Protein AF-A0A151X5K8-F1 (afdb_monomer_lite)

InterPro domains:
  IPR000152 EGF-type aspartate/asparagine hydroxylation site [PS00010] (16-27)
  IPR000152 EGF-type aspartate/asparagine hydroxylation site [PS00010] (72-83)
  IPR000742 EGF-like domain [PS50026] (1-37)
  IPR000742 EGF-like domain [PS50026] (57-96)
  IPR000742 EGF-like domain [SM00181] (3-40)
  IPR000742 EGF-like domain [SM00181] (60-96)
  IPR001881 EGF-like calcium-binding domain [SM00179] (1-40)
  IPR001881 EGF-like calcium-binding domain [SM00179] (41-96)
  IPR009030 Growth factor receptor cysteine-rich domain superfamily [SSF57184] (3-95)
  IPR024731 NELL2-like, EGF domain [PF12947] (62-90)
  IPR049883 NOTCH1, EGF-like calcium-binding domain [PF07645] (1-35)

Secondary structure (DSSP, 8-state):
--HHHHS--S-TTEEEEEETTEEEEEEPTTEEEETTTEEEE--TTTTSS---TT-TT--GGGG--SPBTEEEEEETTEEEEEEPTT-EEETTTEEE-

Foldseek 3Di:
DFCCVPPVPADPQWDWAGDDPGIDIGGHPQWDQDPVPGTDGDPPVPPPDDPPQQAQPDFPCVVVQWAAQWDWAGDGRHIDIDHHPPWDDGRRHDTDD

Organism: NCBI:txid64791

Structure (mmCIF, N/CA/C/O backbone):
data_AF-A0A151X5K8-F1
#
_entry.id   AF-A0A151X5K8-F1
#
loop_
_atom_site.group_PDB
_atom_site.id
_atom_site.type_symbol
_atom_site.label_atom_id
_atom_site.label_alt_id
_atom_site.label_comp_id
_atom_site.label_asym_id
_atom_site.label_entity_id
_atom_site.label_seq_id
_atom_site.pdbx_PDB_ins_code
_atom_site.Cartn_x
_atom_site.Cartn_y
_atom_site.Cartn_z
_atom_site.occupancy
_atom_site.B_iso_or_equiv
_atom_site.auth_seq_id
_atom_site.auth_comp_id
_atom_site.auth_asym_id
_atom_site.auth_atom_id
_atom_site.pdbx_PDB_model_num
ATOM 1 N N . VAL A 1 1 ? 21.176 11.818 -28.588 1.00 74.81 1 VAL A N 1
ATOM 2 C CA . VAL A 1 1 ? 20.038 10.94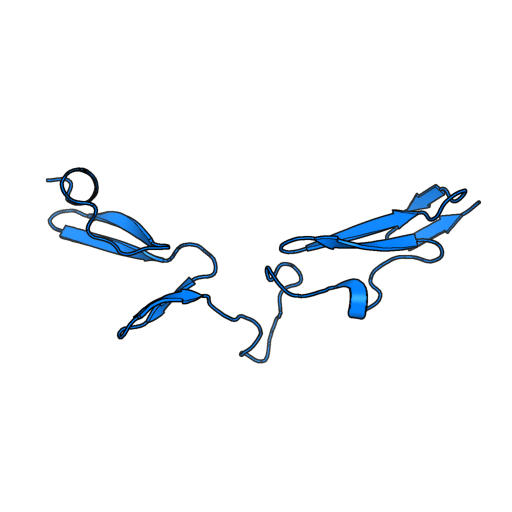9 -28.947 1.00 74.81 1 VAL A CA 1
ATOM 3 C C . VAL A 1 1 ? 19.285 10.665 -27.655 1.00 74.81 1 VAL A C 1
ATOM 5 O O . VAL A 1 1 ? 19.921 10.711 -26.605 1.00 74.81 1 VAL A O 1
ATOM 8 N N . ASN A 1 2 ? 17.955 10.591 -27.710 1.00 78.12 2 ASN A N 1
ATOM 9 C CA . ASN A 1 2 ? 17.134 10.204 -26.565 1.00 78.12 2 ASN A CA 1
ATOM 10 C C . ASN A 1 2 ? 16.334 8.970 -26.955 1.00 78.12 2 ASN A C 1
ATOM 12 O O . ASN A 1 2 ? 15.254 9.046 -27.538 1.00 78.12 2 ASN A O 1
ATOM 16 N N . GLU A 1 3 ? 16.907 7.825 -26.642 1.00 81.19 3 GLU A N 1
ATOM 17 C CA . GLU A 1 3 ? 16.402 6.516 -27.002 1.00 81.19 3 GLU A CA 1
ATOM 18 C C . GLU A 1 3 ? 15.032 6.261 -26.357 1.00 81.19 3 GLU A C 1
ATOM 20 O O . GLU A 1 3 ? 14.209 5.571 -26.950 1.00 81.19 3 GLU A O 1
ATOM 25 N N . CYS A 1 4 ? 14.737 6.893 -25.214 1.00 83.62 4 CYS A N 1
ATOM 26 C CA . CYS A 1 4 ? 13.447 6.793 -24.529 1.00 83.62 4 CYS A CA 1
ATOM 27 C C . CYS A 1 4 ? 12.299 7.520 -25.246 1.00 83.62 4 CYS A C 1
ATOM 29 O O . CYS A 1 4 ? 11.142 7.132 -25.081 1.00 83.62 4 CYS A O 1
ATOM 31 N N . GLU A 1 5 ? 12.597 8.568 -26.020 1.00 82.50 5 GLU A N 1
ATOM 32 C CA . GLU A 1 5 ? 11.593 9.337 -26.772 1.00 82.50 5 GLU A CA 1
ATOM 33 C C . GLU A 1 5 ? 11.423 8.834 -28.208 1.00 82.50 5 GLU A C 1
ATOM 35 O O . GLU A 1 5 ? 10.346 8.978 -28.786 1.00 82.50 5 GLU A O 1
ATOM 40 N N . GLU A 1 6 ? 12.459 8.222 -28.785 1.00 77.56 6 GLU A N 1
ATOM 41 C CA . GLU A 1 6 ? 12.422 7.749 -30.173 1.00 77.56 6 GLU A CA 1
ATOM 42 C C . GLU A 1 6 ? 11.909 6.316 -30.323 1.00 77.56 6 GLU A C 1
ATOM 44 O O . GLU A 1 6 ? 11.269 5.979 -31.322 1.00 77.56 6 GLU A O 1
ATOM 49 N N . SER A 1 7 ? 12.142 5.463 -29.331 1.00 68.75 7 SER A N 1
ATOM 50 C CA . SER A 1 7 ? 11.678 4.081 -29.350 1.00 68.75 7 SER A CA 1
ATOM 51 C C . SER A 1 7 ? 11.475 3.638 -27.920 1.00 68.75 7 SER A C 1
ATOM 53 O O . SER A 1 7 ? 12.477 3.419 -27.271 1.00 68.75 7 SER A O 1
ATOM 55 N N . SER A 1 8 ? 10.243 3.503 -27.416 1.00 71.50 8 SER A N 1
ATOM 56 C CA . SER A 1 8 ?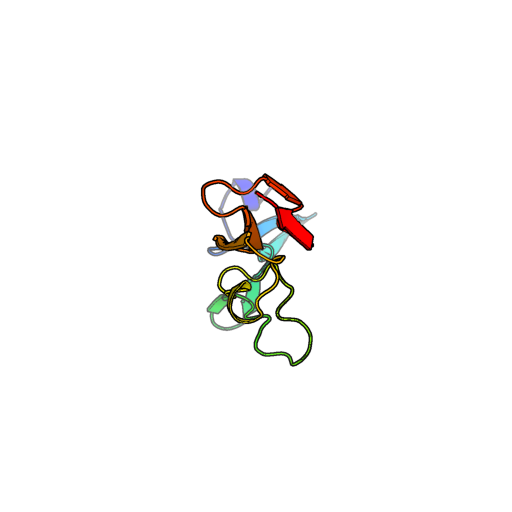 9.986 3.004 -26.051 1.00 71.50 8 SER A CA 1
ATOM 57 C C . SER A 1 8 ? 10.659 1.636 -25.852 1.00 71.50 8 SER A C 1
ATOM 59 O O . SER A 1 8 ? 10.077 0.620 -26.238 1.00 71.50 8 SER A O 1
ATOM 61 N N . PRO A 1 9 ? 11.892 1.576 -25.314 1.00 80.50 9 PRO A N 1
ATOM 62 C CA . PRO A 1 9 ? 12.752 0.413 -25.507 1.00 80.50 9 PRO A CA 1
ATOM 63 C C . PRO A 1 9 ? 12.660 -0.540 -24.312 1.00 80.50 9 PRO A C 1
ATOM 65 O O . PRO A 1 9 ? 13.148 -1.667 -24.356 1.00 80.50 9 PRO A O 1
ATOM 68 N N . CYS A 1 10 ? 12.016 -0.078 -23.244 1.00 83.81 10 CYS A N 1
ATOM 69 C CA . CYS A 1 10 ? 11.809 -0.783 -22.001 1.00 83.81 10 CYS A CA 1
ATOM 70 C C . CYS A 1 10 ? 10.452 -1.497 -22.011 1.00 83.81 10 CYS A C 1
ATOM 72 O O . CYS A 1 10 ? 9.493 -1.040 -22.635 1.00 83.81 10 CYS A O 1
ATOM 74 N N . GLY A 1 11 ? 10.394 -2.650 -21.344 1.00 80.00 11 GLY A N 1
ATOM 75 C CA . GLY A 1 11 ? 9.181 -3.458 -21.238 1.00 80.00 11 GLY A CA 1
ATOM 76 C C . GLY A 1 11 ? 8.118 -2.834 -20.327 1.00 80.00 11 GLY A C 1
ATOM 77 O O . GLY A 1 11 ? 8.302 -1.757 -19.761 1.00 80.00 11 GLY A O 1
ATOM 78 N N . ALA A 1 12 ? 6.995 -3.532 -20.156 1.00 79.69 12 ALA A N 1
ATOM 79 C CA . ALA A 1 12 ? 5.960 -3.119 -19.208 1.00 79.69 12 ALA A CA 1
ATOM 80 C C . ALA A 1 12 ? 6.513 -3.001 -17.773 1.00 79.69 12 ALA A C 1
ATOM 82 O O . ALA A 1 12 ? 7.479 -3.678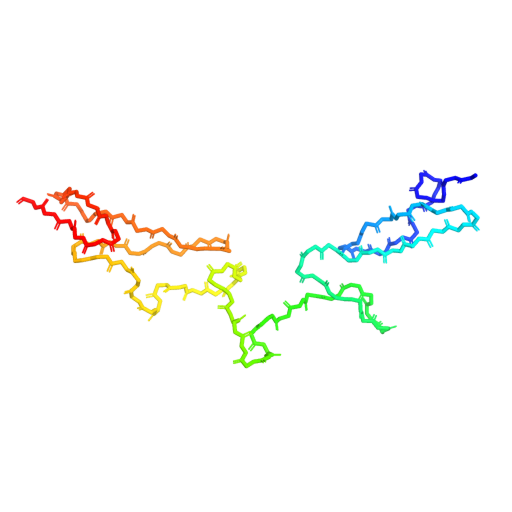 -17.417 1.00 79.69 12 ALA A O 1
ATOM 83 N N . GLU A 1 13 ? 5.884 -2.147 -16.961 1.00 85.06 13 GLU A N 1
ATOM 84 C CA . GLU A 1 13 ? 6.246 -1.903 -15.554 1.00 85.06 13 GLU A CA 1
ATOM 85 C C . GLU A 1 13 ? 7.687 -1.391 -15.345 1.00 85.06 13 GLU A C 1
ATOM 87 O O . GLU A 1 13 ? 8.316 -1.624 -14.307 1.00 85.06 13 GLU A O 1
ATOM 92 N N . SER A 1 14 ? 8.224 -0.678 -16.341 1.00 85.81 14 SER A N 1
ATOM 93 C CA . SER A 1 14 ? 9.557 -0.086 -16.285 1.00 85.81 14 SER A CA 1
ATOM 94 C C . SER A 1 14 ? 9.610 1.319 -16.879 1.00 85.81 14 SER A C 1
ATOM 96 O O . SER A 1 14 ? 8.936 1.633 -17.858 1.00 85.81 14 SER A O 1
ATOM 98 N N . GLU A 1 15 ? 10.436 2.171 -16.280 1.00 88.94 15 GLU A N 1
ATOM 99 C CA . GLU A 1 15 ? 10.789 3.489 -16.784 1.00 88.94 15 GLU A CA 1
ATOM 100 C C . GLU A 1 15 ? 12.074 3.421 -17.615 1.00 88.94 15 GLU A C 1
ATOM 102 O O . GLU A 1 15 ? 13.054 2.768 -17.245 1.00 88.94 15 GLU A O 1
ATOM 107 N N . CYS A 1 16 ? 12.071 4.120 -18.748 1.00 89.31 16 CYS A N 1
ATOM 108 C CA . CYS A 1 16 ? 13.278 4.342 -19.530 1.00 89.31 16 CYS A CA 1
ATOM 109 C C . CYS A 1 16 ? 14.009 5.574 -18.997 1.00 89.31 16 CYS A C 1
ATOM 111 O O . CYS A 1 16 ? 13.437 6.662 -18.920 1.00 89.31 16 CYS A O 1
ATOM 113 N N . VAL A 1 17 ? 15.282 5.402 -18.656 1.00 89.62 17 VAL A N 1
ATOM 114 C CA . VAL A 1 17 ? 16.179 6.462 -18.205 1.00 89.62 17 VAL A CA 1
ATOM 115 C C . VAL A 1 17 ? 17.244 6.667 -19.270 1.00 89.62 17 VAL A C 1
ATOM 117 O O . VAL A 1 17 ? 18.097 5.808 -19.490 1.00 89.62 17 VAL A O 1
ATOM 120 N N . ASN A 1 18 ? 17.202 7.817 -19.938 1.00 87.12 18 ASN A N 1
ATOM 121 C CA . ASN A 1 18 ? 18.195 8.148 -20.949 1.00 87.12 18 ASN A CA 1
ATOM 122 C C . ASN A 1 18 ? 19.541 8.479 -20.292 1.00 87.12 18 ASN A C 1
ATOM 124 O O . ASN A 1 18 ? 19.591 9.231 -19.316 1.00 87.12 18 ASN A O 1
ATOM 128 N N . THR A 1 19 ? 20.633 7.963 -20.844 1.00 85.75 19 THR A N 1
ATOM 129 C CA . THR A 1 19 ? 21.996 8.209 -20.358 1.00 85.75 19 THR A CA 1
ATOM 130 C C . THR A 1 19 ? 22.879 8.741 -21.485 1.00 85.75 19 THR A C 1
ATOM 132 O O . THR A 1 19 ? 22.514 8.724 -22.659 1.00 85.75 19 THR A O 1
ATOM 135 N N . GLU A 1 20 ? 24.051 9.277 -21.154 1.00 84.56 20 GLU A N 1
ATOM 136 C CA . GLU A 1 20 ? 24.961 9.781 -22.182 1.00 84.56 20 GLU A CA 1
ATOM 137 C C . GLU A 1 20 ? 25.537 8.615 -23.004 1.00 84.56 20 GLU A C 1
ATOM 139 O O . GLU A 1 20 ? 26.408 7.879 -22.545 1.00 84.56 20 GLU A O 1
ATOM 144 N N . GLY A 1 21 ? 25.025 8.444 -24.226 1.00 81.50 21 GLY A N 1
ATOM 145 C CA . GLY A 1 21 ? 25.461 7.414 -25.173 1.00 81.50 21 GLY A CA 1
ATOM 146 C C . GLY A 1 21 ? 24.720 6.072 -25.090 1.00 81.50 21 GLY A C 1
ATOM 147 O O . GLY A 1 21 ? 25.124 5.149 -25.795 1.00 81.50 21 GLY A O 1
ATOM 148 N N . SER A 1 22 ? 23.684 5.945 -24.250 1.00 86.56 22 SER A N 1
ATOM 149 C CA . SER A 1 22 ? 22.829 4.748 -24.126 1.00 86.56 22 SER A CA 1
ATOM 150 C C . SER A 1 22 ? 21.541 5.068 -23.346 1.00 86.56 22 SER A C 1
ATOM 152 O O . SER A 1 22 ? 21.318 6.198 -22.926 1.00 86.56 22 SER A O 1
ATOM 154 N N . TYR A 1 23 ? 20.735 4.059 -23.028 1.00 87.50 23 TYR A N 1
ATOM 155 C CA . TYR A 1 23 ? 19.636 4.131 -22.063 1.00 87.50 23 TYR A CA 1
ATOM 156 C C . TYR A 1 23 ? 19.711 2.987 -21.042 1.00 87.50 23 TYR A C 1
ATOM 158 O O . TYR A 1 23 ? 20.355 1.963 -21.280 1.00 87.50 23 TYR A O 1
ATOM 166 N N . GLU A 1 24 ? 19.027 3.159 -19.913 1.00 87.38 24 GLU A N 1
ATOM 167 C CA . GLU A 1 24 ? 18.782 2.127 -18.907 1.00 87.38 24 GLU A CA 1
ATOM 168 C C . GLU A 1 24 ? 17.274 1.941 -18.702 1.00 87.38 24 GLU A C 1
ATOM 170 O O . GLU A 1 24 ? 16.513 2.905 -18.738 1.00 87.38 24 GLU A O 1
ATOM 175 N N . CYS A 1 25 ? 16.837 0.711 -18.430 1.00 88.12 25 CYS A N 1
ATOM 176 C CA . CYS A 1 25 ? 15.462 0.428 -18.021 1.00 88.12 25 CYS A CA 1
ATOM 177 C C . CYS A 1 25 ? 15.426 0.145 -16.521 1.00 88.12 25 CYS A C 1
ATOM 179 O O . CYS A 1 25 ? 16.102 -0.772 -16.049 1.00 88.12 25 CYS A O 1
ATOM 181 N N . ARG A 1 26 ? 14.628 0.903 -15.769 1.00 87.62 26 ARG A N 1
ATOM 182 C CA . ARG A 1 26 ? 14.433 0.693 -14.330 1.00 87.62 26 ARG A CA 1
ATOM 183 C C . ARG A 1 26 ? 13.023 0.216 -14.066 1.00 87.62 26 ARG A C 1
ATOM 185 O O . ARG A 1 26 ? 12.073 0.773 -14.593 1.00 87.62 26 ARG A O 1
ATOM 192 N N . CYS A 1 27 ? 12.877 -0.821 -13.257 1.00 85.81 27 CYS A N 1
ATOM 193 C CA . CYS A 1 27 ? 11.551 -1.266 -12.856 1.00 85.81 27 CYS A CA 1
ATOM 194 C C . CYS A 1 27 ? 10.891 -0.220 -11.955 1.00 85.81 27 CYS A C 1
ATOM 196 O O . CYS A 1 27 ? 11.571 0.434 -11.161 1.00 85.81 27 CYS A O 1
ATOM 198 N N . HIS A 1 28 ? 9.573 -0.070 -12.072 1.00 82.75 28 HIS A N 1
ATOM 199 C CA . HIS A 1 28 ? 8.822 0.760 -11.138 1.00 82.75 28 HIS A CA 1
ATOM 200 C C . HIS A 1 28 ? 8.934 0.223 -9.703 1.00 82.75 28 HIS A C 1
ATOM 202 O O . HIS A 1 28 ? 9.292 -0.931 -9.465 1.00 82.75 28 HIS A O 1
ATOM 208 N N . VAL A 1 29 ? 8.624 1.077 -8.726 1.00 76.50 29 VAL A N 1
ATOM 209 C CA . VAL A 1 29 ? 8.587 0.686 -7.309 1.00 76.50 29 VAL A CA 1
ATOM 210 C C . VAL A 1 29 ? 7.652 -0.517 -7.130 1.00 76.50 29 VAL A C 1
ATOM 212 O O . VAL A 1 29 ? 6.540 -0.508 -7.652 1.00 76.50 29 VAL A O 1
ATOM 215 N N . GLY A 1 30 ? 8.112 -1.541 -6.404 1.00 69.75 30 GLY A N 1
ATOM 216 C CA . GLY A 1 30 ? 7.406 -2.822 -6.249 1.00 69.75 30 GLY A CA 1
ATOM 217 C C . GLY A 1 30 ? 7.741 -3.863 -7.323 1.00 69.75 30 GLY A C 1
ATOM 218 O O . GLY A 1 30 ? 7.204 -4.960 -7.289 1.00 69.75 30 GLY A O 1
ATOM 219 N N . TYR A 1 31 ? 8.645 -3.566 -8.263 1.00 77.50 31 TYR A N 1
ATOM 220 C CA . TYR A 1 31 ? 9.098 -4.511 -9.285 1.00 77.50 31 TYR A CA 1
ATOM 221 C C . TYR A 1 31 ? 10.620 -4.676 -9.260 1.00 77.50 31 TYR A C 1
ATOM 223 O O . TYR A 1 31 ? 11.375 -3.744 -8.981 1.00 77.50 31 TYR A O 1
ATOM 231 N N . ARG A 1 32 ? 11.089 -5.882 -9.587 1.00 82.12 32 ARG A N 1
ATOM 232 C CA . ARG A 1 32 ? 12.509 -6.210 -9.741 1.00 82.12 32 ARG A CA 1
ATOM 233 C C . ARG A 1 32 ? 12.773 -6.728 -11.137 1.00 82.12 32 ARG A C 1
ATOM 235 O O . ARG A 1 32 ? 11.945 -7.415 -11.726 1.00 82.12 32 ARG A O 1
ATOM 242 N N . MET A 1 33 ? 13.965 -6.448 -11.645 1.00 82.69 33 MET A N 1
ATOM 243 C CA . MET A 1 33 ? 14.374 -6.977 -12.935 1.00 82.69 33 MET A CA 1
ATOM 244 C C . MET A 1 33 ? 14.656 -8.479 -12.819 1.00 82.69 33 MET A C 1
ATOM 246 O O . MET A 1 33 ? 15.471 -8.918 -12.006 1.00 82.69 33 MET A O 1
ATOM 250 N N . ASP A 1 34 ? 13.961 -9.261 -13.634 1.00 81.31 34 ASP A N 1
ATOM 251 C CA . ASP A 1 34 ? 14.162 -10.685 -13.847 1.00 81.31 34 ASP A CA 1
ATOM 252 C C . ASP A 1 34 ? 14.763 -10.911 -15.246 1.00 81.31 34 ASP A C 1
ATOM 254 O O . ASP A 1 34 ? 14.192 -10.455 -16.240 1.00 81.31 34 ASP A O 1
ATOM 258 N N . PRO A 1 35 ? 15.900 -11.619 -15.366 1.00 77.38 35 PRO A N 1
ATOM 259 C CA . PRO A 1 35 ? 16.565 -11.824 -16.653 1.00 77.38 35 PRO A CA 1
ATOM 260 C C . PRO A 1 35 ? 15.730 -12.565 -17.706 1.00 77.38 35 PRO A C 1
ATOM 262 O O . PRO A 1 35 ? 16.028 -12.453 -18.892 1.00 77.38 35 PRO A O 1
ATOM 265 N N . ALA A 1 36 ? 14.727 -13.348 -17.295 1.00 80.75 36 ALA A N 1
ATOM 266 C CA . ALA A 1 36 ? 13.900 -14.138 -18.204 1.00 80.75 36 ALA A CA 1
ATOM 267 C C . ALA A 1 36 ? 12.559 -13.464 -18.533 1.00 80.75 36 ALA A C 1
ATOM 269 O O . ALA A 1 36 ? 12.022 -13.688 -19.617 1.00 80.75 36 ALA A O 1
ATOM 270 N N . HIS A 1 37 ? 12.028 -12.643 -17.623 1.00 78.06 37 HIS A N 1
ATOM 271 C CA . HIS A 1 37 ? 10.666 -12.104 -17.726 1.00 78.06 37 HIS A CA 1
ATOM 272 C C . HIS A 1 37 ? 10.582 -10.569 -17.716 1.00 78.06 37 HIS A C 1
ATOM 274 O O . HIS A 1 37 ? 9.485 -10.027 -17.826 1.00 78.06 37 HIS A O 1
ATOM 280 N N . GLY A 1 38 ? 11.705 -9.852 -17.613 1.00 83.12 38 GLY A N 1
ATOM 281 C CA . GLY A 1 38 ? 11.707 -8.392 -17.490 1.00 83.12 38 GLY A CA 1
ATOM 282 C C . GLY A 1 38 ? 11.354 -7.941 -16.071 1.00 83.12 38 GLY A C 1
ATOM 283 O O . GLY A 1 38 ? 11.734 -8.595 -15.106 1.00 83.12 38 GLY A O 1
ATOM 284 N N . CYS A 1 39 ? 10.668 -6.811 -15.910 1.00 83.12 39 CYS A N 1
ATOM 285 C CA . CYS A 1 39 ? 10.257 -6.347 -14.585 1.00 83.12 39 CYS A CA 1
ATOM 286 C C . CYS A 1 39 ? 9.121 -7.216 -14.043 1.00 83.12 39 CYS A C 1
ATOM 288 O O . CYS A 1 39 ? 8.012 -7.211 -14.571 1.00 83.12 39 CYS A O 1
ATOM 290 N N . VAL A 1 40 ? 9.413 -7.974 -12.988 1.00 82.00 40 VAL A N 1
ATOM 291 C CA . VAL A 1 40 ? 8.443 -8.820 -12.290 1.00 82.00 40 VAL A CA 1
ATOM 292 C C . VAL A 1 40 ? 8.119 -8.223 -10.936 1.00 82.00 40 VAL A C 1
ATOM 294 O O . VAL A 1 40 ? 8.984 -7.628 -10.293 1.00 82.00 40 VAL A O 1
ATOM 297 N N . ASP A 1 41 ? 6.872 -8.395 -10.518 1.00 72.06 41 ASP A N 1
ATOM 298 C CA . ASP A 1 41 ? 6.388 -7.966 -9.210 1.00 72.06 41 ASP A CA 1
ATOM 299 C C . ASP A 1 41 ? 7.284 -8.555 -8.109 1.00 72.06 41 ASP A C 1
ATOM 301 O O . ASP A 1 41 ? 7.594 -9.757 -8.083 1.00 72.06 41 ASP A O 1
ATOM 305 N N . VAL A 1 42 ? 7.786 -7.683 -7.239 1.00 69.44 42 VAL A N 1
ATOM 306 C CA . VAL A 1 42 ? 8.477 -8.095 -6.027 1.00 69.44 42 VAL A CA 1
ATOM 307 C C . VAL A 1 42 ? 7.394 -8.549 -5.080 1.00 69.44 42 VAL A C 1
ATOM 309 O O . VAL A 1 42 ? 6.607 -7.755 -4.600 1.00 69.44 42 VAL A O 1
ATOM 312 N N . ASN A 1 43 ? 7.384 -9.837 -4.766 1.00 59.81 43 ASN A N 1
ATOM 313 C CA . ASN A 1 43 ? 6.603 -10.298 -3.639 1.00 59.81 43 ASN A CA 1
ATOM 314 C C . ASN A 1 43 ? 7.426 -10.077 -2.365 1.00 59.81 43 ASN A C 1
ATOM 316 O O . ASN A 1 43 ? 8.194 -10.957 -1.965 1.00 59.81 43 ASN A O 1
ATOM 320 N N . GLU A 1 44 ? 7.275 -8.914 -1.723 1.00 56.75 44 GLU A N 1
ATOM 321 C CA . GLU A 1 44 ? 7.972 -8.587 -0.468 1.00 56.75 44 GLU A CA 1
ATOM 322 C C . GLU A 1 44 ? 7.611 -9.550 0.680 1.00 56.75 44 GLU A C 1
ATOM 324 O O . GLU A 1 44 ? 8.289 -9.588 1.705 1.00 56.75 44 GLU A O 1
ATOM 329 N N . CYS A 1 45 ? 6.585 -10.393 0.509 1.00 57.12 45 CYS A N 1
ATOM 330 C CA . CYS A 1 45 ? 6.213 -11.418 1.483 1.00 57.12 45 CYS A CA 1
ATOM 331 C C . CYS A 1 45 ? 7.131 -12.656 1.432 1.00 57.12 45 CYS A C 1
ATOM 333 O O . CYS A 1 45 ? 7.154 -13.441 2.381 1.00 57.12 45 CYS A O 1
ATOM 335 N N . ILE A 1 46 ? 7.900 -12.857 0.355 1.00 54.00 46 ILE A N 1
ATOM 336 C CA . ILE A 1 46 ? 8.826 -13.992 0.203 1.00 54.00 46 ILE A CA 1
ATOM 337 C C . ILE A 1 46 ? 10.245 -13.521 0.555 1.00 54.00 46 ILE A C 1
ATOM 339 O O . ILE A 1 46 ? 11.123 -13.419 -0.297 1.00 54.00 46 ILE A O 1
ATOM 343 N N . GLY A 1 47 ? 10.467 -13.180 1.826 1.00 52.25 47 GLY A N 1
ATOM 344 C CA . GLY A 1 47 ? 11.756 -12.630 2.273 1.00 52.25 47 GLY A CA 1
ATOM 345 C C . GLY A 1 47 ? 12.004 -12.598 3.781 1.00 52.25 47 GLY A C 1
ATOM 346 O O . GLY A 1 47 ? 13.102 -12.252 4.198 1.00 52.25 47 GLY A O 1
ATOM 347 N N . GLY A 1 48 ? 11.028 -12.992 4.604 1.00 47.38 48 GLY A N 1
ATOM 348 C CA . GLY A 1 48 ? 11.212 -13.176 6.049 1.00 47.38 48 GLY A CA 1
ATOM 349 C C . GLY A 1 48 ? 11.193 -11.901 6.896 1.00 47.38 48 GLY A C 1
ATOM 350 O O . GLY A 1 48 ? 10.842 -11.995 8.066 1.00 47.38 48 GLY A O 1
ATOM 351 N N . ASP A 1 49 ? 11.450 -10.725 6.327 1.00 50.19 49 ASP A N 1
ATOM 352 C CA . ASP A 1 49 ? 11.340 -9.450 7.034 1.00 50.19 49 ASP A CA 1
ATOM 353 C C . ASP A 1 49 ? 10.540 -8.449 6.197 1.00 50.19 49 ASP A C 1
ATOM 355 O O . ASP A 1 49 ? 10.967 -8.009 5.134 1.00 50.19 49 ASP A O 1
ATOM 359 N N . ALA A 1 50 ? 9.367 -8.097 6.723 1.00 46.50 50 ALA A N 1
ATOM 360 C CA . ALA A 1 50 ? 8.437 -7.096 6.218 1.00 46.50 50 ALA A CA 1
ATOM 361 C C . ALA A 1 50 ? 7.709 -7.440 4.900 1.00 46.50 50 ALA A C 1
ATOM 363 O O . ALA A 1 50 ? 7.935 -6.837 3.854 1.00 46.50 50 ALA A O 1
ATOM 364 N N . CYS A 1 51 ? 6.599 -8.173 5.046 1.00 52.12 51 CYS A N 1
ATOM 365 C CA . CYS A 1 51 ? 5.330 -7.603 4.587 1.00 52.12 51 CYS A CA 1
ATOM 366 C C . CYS A 1 51 ? 5.209 -6.210 5.229 1.00 52.12 51 CYS A C 1
ATOM 368 O O . CYS A 1 51 ? 4.624 -6.074 6.307 1.00 52.12 51 CYS A O 1
ATOM 370 N N . ALA A 1 52 ? 5.858 -5.191 4.654 1.00 51.56 52 ALA A N 1
ATOM 371 C CA . ALA A 1 52 ? 5.639 -3.821 5.074 1.00 51.56 52 ALA A CA 1
ATOM 372 C C . ALA A 1 52 ? 4.122 -3.625 5.055 1.00 51.56 52 ALA A C 1
ATOM 374 O O . ALA A 1 52 ? 3.453 -4.145 4.161 1.00 51.56 52 ALA A O 1
ATOM 375 N N . ALA A 1 53 ? 3.568 -2.921 6.037 1.00 51.47 53 ALA A N 1
ATOM 376 C CA . ALA A 1 53 ? 2.129 -2.662 6.160 1.00 51.47 53 ALA A CA 1
ATOM 377 C C . ALA A 1 53 ? 1.541 -1.820 4.997 1.00 51.47 53 ALA A C 1
ATOM 379 O O . ALA A 1 53 ? 0.549 -1.130 5.181 1.00 51.47 53 ALA A O 1
ATOM 380 N N . ASN A 1 54 ? 2.230 -1.808 3.849 1.00 50.22 54 ASN A N 1
ATOM 381 C CA . ASN A 1 54 ? 1.874 -1.153 2.607 1.00 50.22 54 ASN A CA 1
ATOM 382 C C . ASN A 1 54 ? 2.037 -2.074 1.375 1.00 50.22 54 ASN A C 1
ATOM 384 O O . ASN A 1 54 ? 2.117 -1.593 0.245 1.00 50.22 54 ASN A O 1
ATOM 388 N N . ALA A 1 55 ? 2.165 -3.392 1.561 1.00 57.47 55 ALA A N 1
ATOM 389 C CA . ALA A 1 55 ? 2.189 -4.325 0.440 1.00 57.47 55 ALA A CA 1
ATOM 390 C C . ALA A 1 55 ? 0.793 -4.377 -0.199 1.00 57.47 55 ALA A C 1
ATOM 392 O O . ALA A 1 55 ? -0.211 -4.544 0.486 1.00 57.47 55 ALA A O 1
ATOM 393 N N . ARG A 1 56 ? 0.729 -4.239 -1.528 1.00 58.00 56 ARG A N 1
ATOM 394 C CA . ARG A 1 56 ? -0.507 -3.978 -2.292 1.00 58.00 56 ARG A CA 1
ATOM 395 C C . ARG A 1 56 ? -1.662 -4.964 -2.043 1.00 58.00 56 ARG A C 1
ATOM 397 O O . ARG A 1 56 ? -2.812 -4.599 -2.267 1.00 58.00 56 ARG A O 1
ATOM 404 N N . TYR A 1 57 ? -1.349 -6.191 -1.623 1.00 65.38 57 TYR A N 1
ATOM 405 C CA . TYR A 1 57 ? -2.299 -7.295 -1.434 1.00 65.38 57 TYR A CA 1
ATOM 406 C C . TYR A 1 57 ? -2.230 -7.936 -0.039 1.00 65.38 57 TYR A C 1
ATOM 408 O O . TYR A 1 57 ? -2.657 -9.078 0.139 1.00 65.38 57 TYR A O 1
ATOM 416 N N . VAL A 1 58 ? -1.652 -7.247 0.944 1.00 73.19 58 VAL A N 1
ATOM 417 C CA . VAL A 1 58 ? -1.655 -7.720 2.330 1.00 73.19 58 VAL A CA 1
ATOM 418 C C . VAL A 1 58 ? -2.891 -7.168 3.018 1.00 73.19 58 VAL A C 1
ATOM 420 O O . VAL A 1 58 ? -3.023 -5.966 3.121 1.00 73.19 58 VAL A O 1
ATOM 423 N N . ASN A 1 59 ? -3.755 -8.046 3.527 1.00 80.12 59 ASN A N 1
ATOM 424 C CA . ASN A 1 59 ? -4.870 -7.636 4.375 1.00 80.12 59 ASN A CA 1
ATOM 425 C C . ASN A 1 59 ? -4.349 -7.384 5.798 1.00 80.12 59 ASN A C 1
ATOM 427 O O . ASN A 1 59 ? -4.079 -8.330 6.550 1.00 80.12 59 ASN A O 1
ATOM 431 N N . GLU A 1 60 ? -4.175 -6.119 6.187 1.00 83.75 60 GLU A N 1
ATOM 432 C CA . GLU A 1 60 ? -3.709 -5.784 7.535 1.00 83.75 60 GLU A CA 1
ATOM 433 C C . GLU A 1 60 ? -4.774 -5.994 8.620 1.00 83.75 60 GLU A C 1
ATOM 435 O O . GLU A 1 60 ? -4.412 -6.134 9.793 1.00 83.75 60 GLU A O 1
ATOM 440 N N . CYS A 1 61 ? -6.059 -6.091 8.258 1.00 87.31 61 CYS A N 1
ATOM 441 C CA . CYS A 1 61 ? -7.158 -6.304 9.201 1.00 87.31 61 CYS A CA 1
ATOM 442 C C . CYS A 1 61 ? -7.113 -7.673 9.893 1.00 87.31 61 CYS A C 1
ATOM 444 O O . CYS A 1 61 ? -7.608 -7.799 11.013 1.00 87.31 61 CYS A O 1
ATOM 446 N N . GLU A 1 62 ? -6.441 -8.670 9.310 1.00 86.69 62 GLU A N 1
ATOM 447 C CA . GLU A 1 62 ? -6.202 -9.978 9.945 1.00 86.69 62 GLU A CA 1
ATOM 448 C C . GLU A 1 62 ? -5.387 -9.871 11.248 1.00 86.69 62 GLU A C 1
ATOM 450 O O . GLU A 1 62 ? -5.463 -10.741 12.115 1.00 86.69 62 GLU A O 1
ATOM 455 N N . ARG A 1 63 ? -4.612 -8.789 11.421 1.00 84.56 63 ARG A N 1
ATOM 456 C CA . ARG A 1 63 ? -3.839 -8.523 12.650 1.00 84.56 63 ARG A CA 1
ATOM 457 C C . ARG A 1 63 ? -4.618 -7.715 13.685 1.00 84.56 63 ARG A C 1
ATOM 459 O O . ARG A 1 63 ? -4.061 -7.383 14.726 1.00 84.56 63 ARG A O 1
ATOM 466 N N . ASN A 1 64 ? -5.872 -7.390 13.380 1.00 84.94 64 ASN A N 1
ATOM 467 C CA . ASN A 1 64 ? -6.764 -6.567 14.185 1.00 84.94 64 ASN A CA 1
ATOM 468 C C . ASN A 1 64 ? -6.108 -5.247 14.662 1.00 84.94 64 ASN A C 1
ATOM 470 O O . ASN A 1 64 ? -5.908 -5.043 15.858 1.00 84.94 64 ASN A O 1
ATOM 474 N N . PRO A 1 65 ? -5.709 -4.362 13.727 1.00 87.88 65 PRO A N 1
ATOM 475 C CA . PRO A 1 65 ? -4.901 -3.182 14.031 1.00 87.88 65 PRO A CA 1
ATOM 476 C C . PRO A 1 65 ? -5.706 -1.988 14.579 1.00 87.88 65 PRO A C 1
ATOM 478 O O . PRO A 1 65 ? -5.110 -0.964 14.911 1.00 87.88 65 PRO A O 1
ATOM 481 N N . CYS A 1 66 ? -7.038 -2.08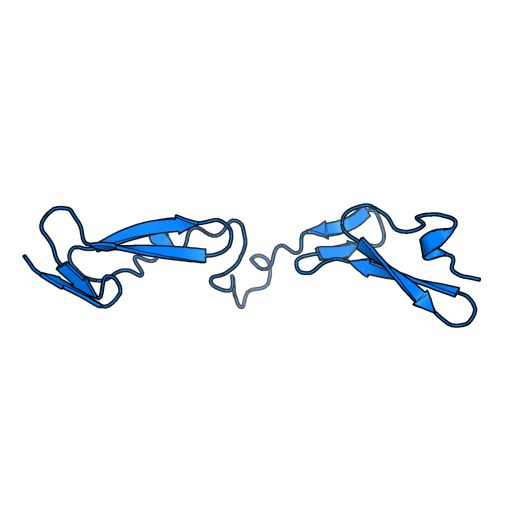1 14.630 1.00 95.25 66 CYS A N 1
ATOM 482 C CA . CYS A 1 66 ? -7.924 -0.984 15.016 1.00 95.25 66 CYS A CA 1
ATOM 483 C C . CYS A 1 66 ? -8.302 -1.023 16.501 1.00 95.25 66 CYS A C 1
ATOM 485 O O . CYS A 1 66 ? -8.242 -2.065 17.151 1.00 95.25 66 CYS A O 1
ATOM 487 N N . GLY A 1 67 ? -8.704 0.137 17.021 1.00 93.06 67 GLY A N 1
ATOM 488 C CA . GLY A 1 67 ? -9.111 0.315 18.410 1.00 93.06 67 GLY A CA 1
ATOM 489 C C . GLY A 1 67 ? -10.453 -0.333 18.759 1.00 93.06 67 GLY A C 1
ATOM 490 O O . GLY A 1 67 ? -11.222 -0.758 17.894 1.00 93.06 67 GLY A O 1
ATOM 491 N N . GLU A 1 68 ? -10.769 -0.368 20.053 1.00 95.69 68 GLU A N 1
ATOM 492 C CA . GLU A 1 68 ? -12.060 -0.866 20.540 1.00 95.69 68 GLU A CA 1
ATOM 493 C C . GLU A 1 68 ? -13.227 -0.082 19.915 1.00 95.69 68 GLU A C 1
ATOM 495 O O . GLU A 1 68 ? -13.174 1.139 19.763 1.00 95.69 68 GLU A O 1
ATOM 500 N N . ASN A 1 69 ? -14.296 -0.792 19.546 1.00 96.19 69 ASN A N 1
ATOM 501 C CA . ASN A 1 69 ? -15.454 -0.250 18.819 1.00 96.19 69 ASN A CA 1
ATOM 502 C C . ASN A 1 69 ? -15.138 0.414 17.461 1.00 96.19 69 ASN A C 1
ATOM 504 O O . ASN A 1 69 ? -15.980 1.144 16.933 1.00 96.19 69 ASN A O 1
ATOM 508 N N . ALA A 1 70 ? -13.987 0.115 16.855 1.00 96.88 70 ALA A N 1
ATOM 509 C CA . ALA A 1 70 ? -13.688 0.448 15.466 1.00 96.88 70 ALA A CA 1
ATOM 510 C C . ALA A 1 70 ? -13.875 -0.762 14.527 1.00 96.88 70 ALA A C 1
ATOM 512 O O . ALA A 1 70 ? -13.889 -1.921 14.951 1.00 96.88 70 ALA A O 1
ATOM 513 N N . GLU A 1 71 ? -14.067 -0.486 13.242 1.00 95.88 71 GLU A N 1
ATOM 514 C CA . GLU A 1 71 ? -14.034 -1.427 12.127 1.00 95.88 71 GLU A CA 1
ATOM 515 C C . GLU A 1 71 ? -12.769 -1.191 11.293 1.00 95.88 71 GLU A C 1
ATOM 517 O O . GLU A 1 71 ? -12.372 -0.047 11.061 1.00 95.88 71 GLU A O 1
ATOM 522 N N . CYS A 1 72 ? -12.133 -2.280 10.861 1.00 95.00 72 CYS A N 1
ATOM 523 C CA . CYS A 1 72 ? -10.984 -2.232 9.965 1.00 95.00 72 CYS A CA 1
ATOM 524 C C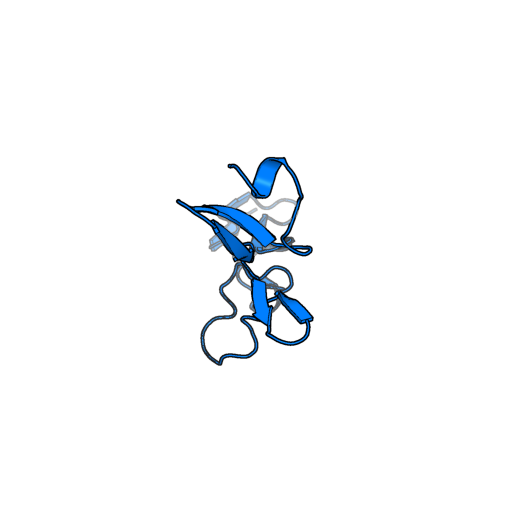 . CYS A 1 72 ? -11.440 -2.370 8.512 1.00 95.00 72 CYS A C 1
ATOM 526 O O . CYS A 1 72 ? -12.267 -3.226 8.195 1.00 95.00 72 CYS A O 1
ATOM 528 N N . ILE A 1 73 ? -10.879 -1.537 7.641 1.00 92.69 73 ILE A N 1
ATOM 529 C CA . ILE A 1 73 ? -11.152 -1.486 6.209 1.00 92.69 73 ILE A CA 1
ATOM 530 C C . ILE A 1 73 ? -9.824 -1.691 5.484 1.00 92.69 73 ILE A C 1
ATOM 532 O O . ILE A 1 73 ? -8.944 -0.834 5.541 1.00 92.69 73 ILE A O 1
ATOM 536 N N . ASP A 1 74 ? -9.692 -2.823 4.802 1.00 84.88 74 ASP A N 1
ATOM 537 C CA . ASP A 1 74 ? -8.530 -3.134 3.970 1.00 84.88 74 ASP A CA 1
ATOM 538 C C . ASP A 1 74 ? -8.536 -2.274 2.697 1.00 84.88 74 ASP A C 1
ATOM 540 O O . ASP A 1 74 ? -9.573 -2.110 2.043 1.00 84.88 74 ASP A O 1
ATOM 544 N N . THR A 1 75 ? -7.390 -1.695 2.346 1.00 82.56 75 THR A N 1
ATOM 545 C CA . THR A 1 75 ? -7.238 -0.826 1.175 1.00 82.56 75 THR A CA 1
ATOM 546 C C . THR A 1 75 ? -6.025 -1.241 0.351 1.00 82.56 75 THR A C 1
ATOM 548 O O . THR A 1 75 ? -5.115 -1.916 0.810 1.00 82.56 75 THR A O 1
ATOM 551 N N . VAL A 1 76 ? -5.987 -0.849 -0.920 1.00 77.50 76 VAL A N 1
ATOM 552 C CA . VAL A 1 76 ? -4.870 -1.233 -1.791 1.00 77.50 76 VAL A CA 1
ATOM 553 C C . VAL A 1 76 ? -3.575 -0.593 -1.283 1.00 77.50 76 VAL A C 1
ATOM 555 O O . VAL A 1 76 ? -3.371 0.609 -1.445 1.00 77.50 76 VAL A O 1
ATOM 558 N N . GLY A 1 77 ? -2.703 -1.417 -0.700 1.00 73.19 77 GLY A N 1
ATOM 559 C CA . GLY A 1 77 ? -1.423 -0.996 -0.136 1.00 73.19 77 GLY A CA 1
ATOM 560 C C . GLY A 1 77 ? -1.505 -0.306 1.227 1.00 73.19 77 GLY A C 1
ATOM 561 O O . GLY A 1 77 ? -0.560 0.412 1.540 1.00 73.19 77 GLY A O 1
ATOM 562 N N . SER A 1 78 ? -2.595 -0.453 1.997 1.00 82.75 78 SER A N 1
ATOM 563 C CA . SER A 1 78 ? -2.684 -0.051 3.417 1.00 82.75 78 SER A CA 1
ATOM 564 C C . SER A 1 78 ? -4.017 -0.488 4.052 1.00 82.75 78 SER A C 1
ATOM 566 O O . SER A 1 78 ? -4.836 -1.132 3.414 1.00 82.75 78 SER A O 1
ATOM 568 N N . PHE A 1 79 ? -4.343 0.019 5.243 1.00 87.62 79 PHE A N 1
ATOM 569 C CA . PHE A 1 79 ? -5.654 -0.141 5.876 1.00 87.62 79 PHE A CA 1
ATOM 570 C C . PHE A 1 79 ? -6.152 1.163 6.509 1.00 87.62 79 PHE A C 1
ATOM 572 O O . PHE A 1 79 ? -5.382 2.077 6.812 1.00 87.62 79 PHE A O 1
ATOM 579 N N . ALA A 1 80 ? -7.456 1.234 6.756 1.00 91.38 80 ALA A N 1
ATOM 580 C CA . ALA A 1 80 ? -8.093 2.306 7.506 1.00 91.38 80 ALA A CA 1
ATOM 581 C C . ALA A 1 80 ? -8.899 1.745 8.681 1.00 91.38 80 ALA A C 1
ATOM 583 O O . ALA A 1 80 ? -9.444 0.646 8.612 1.00 91.38 80 ALA A O 1
ATOM 584 N N . CYS A 1 81 ? -9.010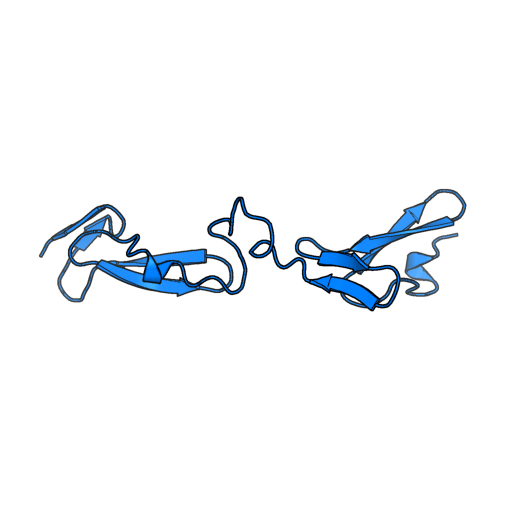 2.531 9.750 1.00 96.44 81 CYS A N 1
ATOM 585 C CA . CYS A 1 81 ? -9.903 2.247 10.866 1.00 96.44 81 CYS A CA 1
ATOM 586 C C . CYS A 1 81 ? -11.011 3.304 10.907 1.00 96.44 81 CYS A C 1
ATOM 588 O O . CYS A 1 81 ? -10.734 4.498 10.775 1.00 96.44 81 CYS A O 1
ATOM 590 N N . SER A 1 82 ? -12.253 2.878 11.125 1.00 96.94 82 SER A N 1
ATOM 591 C CA . SER A 1 82 ? -13.417 3.756 11.291 1.00 96.94 82 SER A CA 1
ATOM 592 C C . SER A 1 82 ? -14.176 3.386 12.560 1.00 96.94 82 SER A C 1
ATOM 594 O O . SER A 1 82 ? -14.220 2.219 12.924 1.00 96.94 82 SER A O 1
ATOM 596 N N . CYS A 1 83 ? -14.773 4.345 13.267 1.00 97.69 83 CYS A N 1
ATOM 597 C CA . CYS A 1 83 ? -15.637 4.006 14.399 1.00 97.69 83 CYS A CA 1
ATOM 598 C C . CYS A 1 83 ? -16.923 3.334 13.901 1.00 97.69 83 CYS A C 1
ATOM 600 O O . CYS A 1 83 ? -17.488 3.746 12.885 1.00 97.69 83 CYS A O 1
ATOM 602 N N . LYS A 1 84 ? -17.401 2.320 14.631 1.00 96.25 84 LYS A N 1
ATOM 603 C CA . LYS A 1 84 ? -18.698 1.684 14.360 1.00 96.25 84 LYS A CA 1
ATOM 604 C C . LYS A 1 84 ? -19.837 2.700 14.490 1.00 96.25 84 LYS A C 1
ATOM 606 O O . LYS A 1 84 ? -19.690 3.740 15.131 1.00 96.25 84 LYS A O 1
ATOM 611 N N . THR A 1 85 ? -20.992 2.375 13.909 1.00 95.94 85 THR A N 1
ATOM 612 C CA . THR A 1 85 ? -22.206 3.200 14.007 1.00 95.94 85 THR A CA 1
ATOM 613 C C . THR A 1 85 ? -22.504 3.574 15.460 1.00 95.94 85 THR A C 1
ATOM 615 O O . THR A 1 85 ? -22.447 2.713 16.331 1.00 95.94 85 THR A O 1
ATOM 618 N N . ASP A 1 86 ? -22.809 4.853 15.692 1.00 94.88 86 ASP A N 1
ATOM 619 C CA . ASP A 1 86 ? -23.066 5.472 17.004 1.00 94.88 86 ASP A CA 1
ATOM 620 C C . ASP A 1 86 ? -21.848 5.635 17.938 1.00 94.88 86 ASP A C 1
ATOM 622 O O . ASP A 1 86 ? -22.001 6.156 19.039 1.00 94.88 86 ASP A O 1
ATOM 626 N N . TYR A 1 87 ? -20.630 5.292 17.502 1.00 96.31 87 TYR A N 1
ATOM 627 C CA . TYR A 1 87 ? -19.396 5.563 18.248 1.00 96.31 87 TYR A CA 1
ATOM 628 C C . TYR A 1 87 ? -18.591 6.716 17.629 1.00 96.31 87 TYR A C 1
ATOM 630 O O . TYR A 1 87 ? -18.571 6.919 16.415 1.00 96.31 87 TYR A O 1
ATOM 638 N N . THR A 1 88 ? -17.865 7.459 18.465 1.00 95.44 88 THR A N 1
ATOM 639 C CA . THR A 1 88 ? -16.954 8.545 18.069 1.00 95.44 88 THR A CA 1
ATOM 640 C C . THR A 1 88 ? -15.654 8.483 18.872 1.00 95.44 88 THR A C 1
ATOM 642 O O . THR A 1 88 ? -15.647 8.033 20.017 1.00 95.44 88 THR A O 1
ATOM 645 N N . GLY A 1 89 ? -14.531 8.907 18.288 1.00 95.69 89 GLY A N 1
ATOM 646 C CA . GLY A 1 89 ? -13.229 8.847 18.957 1.00 95.69 89 GLY A CA 1
ATOM 647 C C . GLY A 1 89 ? -12.061 8.689 17.990 1.00 95.69 89 GLY A C 1
ATOM 648 O O . GLY A 1 89 ? -12.136 9.129 16.842 1.00 95.69 89 GLY A O 1
ATOM 649 N N . ASP A 1 90 ? -10.983 8.075 18.477 1.00 95.62 90 ASP A N 1
ATOM 650 C CA . ASP A 1 90 ? -9.796 7.738 17.687 1.00 95.62 90 ASP A CA 1
ATOM 651 C C . ASP A 1 90 ? -9.898 6.263 17.261 1.00 95.62 90 ASP A C 1
ATOM 653 O O . ASP A 1 90 ? -9.678 5.378 18.090 1.00 95.62 90 ASP A O 1
ATOM 657 N N . PRO A 1 91 ? -10.199 5.959 15.987 1.00 95.44 91 PRO A N 1
ATOM 658 C CA . PRO A 1 91 ? -10.437 4.589 15.544 1.00 95.44 91 PRO A CA 1
ATOM 659 C C . PRO A 1 91 ? -9.190 3.690 15.594 1.00 95.44 91 PRO A C 1
ATOM 661 O O . PRO A 1 91 ? -9.317 2.474 15.466 1.00 95.44 91 PRO A O 1
ATOM 664 N N . PHE A 1 92 ? -7.994 4.244 15.825 1.00 93.56 92 PHE A N 1
ATOM 665 C CA . PHE A 1 92 ? -6.767 3.472 16.055 1.00 93.56 92 PHE A CA 1
ATOM 666 C C . PHE A 1 92 ? -6.502 3.176 17.538 1.00 93.56 92 PHE A C 1
ATOM 668 O O . PHE A 1 92 ? -5.570 2.441 17.857 1.00 93.56 92 PHE A O 1
ATOM 675 N N . LYS A 1 93 ? -7.290 3.749 18.455 1.00 93.88 93 LYS A N 1
ATOM 676 C CA . LYS A 1 93 ? -7.149 3.538 19.902 1.00 93.88 93 LYS A CA 1
ATOM 677 C C . LYS A 1 93 ? -8.438 3.036 20.526 1.00 93.88 93 LYS A C 1
ATOM 679 O O . LYS A 1 93 ? -8.461 1.950 21.092 1.00 93.88 93 LYS A O 1
ATOM 684 N N . GLU A 1 94 ? -9.496 3.827 20.414 1.00 94.88 94 GLU A N 1
ATOM 685 C CA . GLU A 1 94 ? -10.783 3.582 21.047 1.00 94.88 94 GLU A CA 1
ATOM 686 C C . GLU A 1 94 ? -11.847 4.528 20.475 1.00 94.88 94 GLU A C 1
ATOM 688 O O . GLU A 1 94 ? -11.637 5.742 20.356 1.00 94.88 94 GLU A O 1
ATOM 693 N N . CYS A 1 95 ? -13.020 3.968 20.190 1.00 96.81 95 CYS A N 1
ATOM 694 C CA . CYS A 1 95 ? -14.241 4.713 19.929 1.00 96.81 95 CYS A CA 1
ATOM 695 C C . CYS A 1 95 ? -15.240 4.528 21.085 1.00 96.81 95 CYS A C 1
ATOM 697 O O . CYS A 1 95 ? -15.417 3.427 21.614 1.00 96.81 95 CYS A O 1
ATOM 699 N N . SER A 1 96 ? -15.935 5.608 21.444 1.00 94.56 96 SER A N 1
ATOM 700 C CA . SER A 1 96 ? -16.884 5.695 22.565 1.00 94.56 96 SER A CA 1
ATOM 701 C C . SER A 1 96 ? -18.233 6.276 22.114 1.00 94.56 96 SER A C 1
ATOM 703 O O . SER A 1 96 ? -18.252 7.129 21.223 1.00 94.56 96 SER A O 1
ATOM 705 N N . GLY A 1 97 ? -19.341 5.799 22.691 1.00 87.31 97 GLY A N 1
ATOM 706 C CA . GLY A 1 97 ? -20.724 6.178 22.347 1.00 87.31 97 GLY A CA 1
ATOM 707 C C . GLY A 1 97 ? -21.505 6.749 23.524 1.00 87.31 97 GLY A C 1
ATOM 708 O O . GLY A 1 97 ? -21.061 6.540 24.678 1.00 87.31 97 GLY A O 1
#

Sequence (97 aa):
VNECEESSPCGAESECVNTEGSYECRCHVGYRMDPAHGCVDVNECIGGDACAANARYVNECERNPCGENAECIDTVGSFACSCKTDYTGDPFKECSG

pLDDT: mean 81.01, std 13.67, range [46.5, 97.69]

Radius of gyration: 20.85 Å; chains: 1; bounding box: 48×25×53 Å